Protein AF-A0AAP3EN45-F1 (afdb_monomer_lite)

Structure (mmCIF, N/CA/C/O backbone):
data_AF-A0AAP3EN45-F1
#
_entry.id   AF-A0AAP3EN45-F1
#
loop_
_atom_site.group_PDB
_atom_site.id
_atom_site.type_symbol
_atom_site.label_atom_id
_atom_site.label_alt_id
_atom_site.label_comp_id
_atom_site.label_asym_id
_atom_site.label_entity_id
_atom_site.label_seq_id
_atom_site.pdbx_PDB_ins_code
_atom_site.Cartn_x
_atom_site.Cartn_y
_atom_site.Cartn_z
_atom_site.occupancy
_atom_site.B_iso_or_equiv
_atom_site.auth_seq_id
_atom_site.auth_comp_id
_atom_site.auth_asym_id
_atom_site.auth_atom_id
_atom_site.pdbx_PDB_model_num
ATOM 1 N N . LEU A 1 1 ? -2.251 4.695 9.738 1.00 97.44 1 LEU A N 1
ATOM 2 C CA . LEU A 1 1 ? -1.149 3.812 9.308 1.00 97.44 1 LEU A CA 1
ATOM 3 C C . LEU A 1 1 ? -0.199 4.629 8.455 1.00 97.44 1 LEU A C 1
ATOM 5 O O . LEU A 1 1 ? -0.626 5.186 7.453 1.00 97.44 1 LEU A O 1
ATOM 9 N N . GLU A 1 2 ? 1.058 4.720 8.861 1.00 98.69 2 GLU A N 1
ATOM 10 C CA . GLU A 1 2 ? 2.132 5.274 8.037 1.00 98.69 2 GLU A CA 1
ATOM 11 C C . GLU A 1 2 ? 2.791 4.127 7.280 1.00 98.69 2 GLU A C 1
ATOM 13 O O . GLU A 1 2 ? 3.243 3.170 7.910 1.00 98.69 2 GLU A O 1
ATOM 18 N N . TRP A 1 3 ? 2.791 4.196 5.950 1.00 98.81 3 TRP A N 1
ATOM 19 C CA . TRP A 1 3 ? 3.275 3.125 5.084 1.00 98.81 3 TRP A CA 1
ATOM 20 C C . TRP A 1 3 ? 4.611 3.507 4.448 1.00 98.81 3 TRP A C 1
ATOM 22 O O . TRP A 1 3 ? 4.654 4.370 3.572 1.00 98.81 3 TRP A O 1
ATOM 32 N N . SER A 1 4 ? 5.688 2.861 4.891 1.00 98.81 4 SER A N 1
ATOM 33 C CA . SER A 1 4 ? 7.027 2.992 4.313 1.00 98.81 4 SER A CA 1
ATOM 34 C C . SER A 1 4 ? 7.409 1.776 3.472 1.00 98.81 4 SER A C 1
ATOM 36 O O . SER A 1 4 ? 6.910 0.663 3.685 1.00 98.81 4 SER A O 1
ATOM 38 N N . PHE A 1 5 ? 8.302 1.980 2.506 1.00 98.88 5 PHE A N 1
ATOM 39 C CA . PHE A 1 5 ? 8.760 0.930 1.598 1.00 98.88 5 PHE A CA 1
ATOM 40 C C . PHE A 1 5 ? 10.183 1.178 1.105 1.00 98.88 5 PHE A C 1
ATOM 42 O O . PHE A 1 5 ? 10.526 2.267 0.657 1.00 98.88 5 PHE A O 1
ATOM 49 N N . ASN A 1 6 ? 11.006 0.132 1.136 1.00 98.69 6 ASN A N 1
ATOM 50 C CA . ASN A 1 6 ? 12.338 0.128 0.559 1.00 98.69 6 ASN A CA 1
ATOM 51 C C . ASN A 1 6 ? 12.318 -0.639 -0.771 1.00 98.69 6 ASN A C 1
ATOM 53 O O . ASN A 1 6 ? 12.281 -1.870 -0.800 1.00 98.69 6 ASN A O 1
ATOM 57 N N . SER A 1 7 ? 12.400 0.096 -1.879 1.00 97.88 7 SER A N 1
ATOM 58 C CA . SER A 1 7 ? 12.370 -0.469 -3.233 1.00 97.88 7 SER A CA 1
ATOM 59 C C . SER A 1 7 ? 13.571 -1.353 -3.575 1.00 97.88 7 SER A C 1
ATOM 61 O O . SER A 1 7 ? 13.460 -2.208 -4.449 1.00 97.88 7 SER A O 1
ATOM 63 N N . SER A 1 8 ? 14.706 -1.193 -2.886 1.00 97.62 8 SER A N 1
ATOM 64 C CA . SER A 1 8 ? 15.891 -2.028 -3.122 1.00 97.62 8 SER A CA 1
ATOM 65 C C . SER A 1 8 ? 15.750 -3.432 -2.527 1.00 97.62 8 SER A C 1
ATOM 67 O O . SER A 1 8 ? 16.325 -4.384 -3.053 1.00 97.62 8 SER A O 1
ATOM 69 N N . THR A 1 9 ? 14.967 -3.577 -1.453 1.00 98.38 9 THR A N 1
ATOM 70 C CA . THR A 1 9 ? 14.765 -4.857 -0.759 1.00 98.38 9 THR A CA 1
ATOM 71 C C . THR A 1 9 ? 13.380 -5.457 -0.976 1.00 98.38 9 THR A C 1
ATOM 73 O O . THR A 1 9 ? 13.182 -6.625 -0.661 1.00 98.38 9 THR A O 1
ATOM 76 N N . GLY A 1 10 ? 12.415 -4.681 -1.479 1.00 98.56 10 GLY A N 1
ATOM 77 C CA . GLY A 1 10 ? 11.016 -5.100 -1.575 1.00 98.56 10 GLY A CA 1
ATOM 78 C C . GLY A 1 10 ? 10.313 -5.190 -0.216 1.00 98.56 10 GLY A C 1
ATOM 79 O O . GLY A 1 10 ? 9.194 -5.690 -0.144 1.00 98.56 10 GLY A O 1
ATOM 80 N N . ALA A 1 11 ? 10.933 -4.721 0.870 1.00 98.75 11 ALA A N 1
ATOM 81 C CA . ALA A 1 11 ? 10.347 -4.750 2.207 1.00 98.75 11 ALA A CA 1
ATOM 82 C C . ALA A 1 11 ? 9.698 -3.407 2.553 1.00 98.75 11 ALA A C 1
ATOM 84 O O . ALA A 1 11 ? 10.252 -2.340 2.288 1.00 98.75 11 ALA A O 1
ATOM 85 N N . GLY A 1 12 ? 8.539 -3.457 3.198 1.00 98.75 12 GLY A N 1
ATOM 86 C CA . GLY A 1 12 ? 7.847 -2.291 3.726 1.00 98.75 12 GLY A CA 1
ATOM 87 C C . GLY A 1 12 ? 7.203 -2.569 5.074 1.00 98.75 12 GLY A C 1
ATOM 88 O O . GLY A 1 12 ? 7.173 -3.700 5.564 1.00 98.75 12 GLY A O 1
ATOM 89 N N . ALA A 1 13 ? 6.664 -1.517 5.671 1.00 98.81 13 ALA A N 1
ATOM 90 C CA . ALA A 1 13 ? 5.964 -1.597 6.939 1.00 98.81 13 ALA A CA 1
ATOM 91 C C . ALA A 1 13 ? 4.782 -0.632 6.958 1.00 98.81 13 ALA A C 1
ATOM 93 O O . ALA A 1 13 ? 4.859 0.464 6.403 1.00 98.81 13 ALA A O 1
ATOM 94 N N . LEU A 1 14 ? 3.703 -1.034 7.626 1.00 98.75 14 LEU A N 1
ATOM 95 C CA . LEU A 1 14 ? 2.616 -0.141 8.002 1.00 98.75 14 LEU A CA 1
ATOM 96 C C . LEU A 1 14 ? 2.586 -0.005 9.518 1.00 98.75 14 LEU A C 1
ATOM 98 O O . LEU A 1 14 ? 2.341 -0.983 10.222 1.00 98.75 14 LEU A O 1
ATOM 102 N N . THR A 1 15 ? 2.797 1.208 10.017 1.00 98.50 15 THR A N 1
ATOM 103 C CA . THR A 1 15 ? 2.905 1.473 11.457 1.00 98.50 15 THR A CA 1
ATOM 104 C C . THR A 1 15 ? 1.760 2.361 11.939 1.00 98.50 15 THR A C 1
ATOM 106 O O . THR A 1 15 ? 1.409 3.357 11.303 1.00 98.50 15 THR A O 1
ATOM 109 N N . GLN A 1 16 ? 1.151 2.019 13.073 1.00 96.06 16 GLN A N 1
ATOM 110 C CA . GLN A 1 16 ? 0.165 2.847 13.772 1.00 96.06 16 GLN A CA 1
ATOM 111 C C . GLN A 1 16 ? 0.451 2.816 15.275 1.00 96.06 16 GLN A C 1
ATOM 113 O O . GLN A 1 16 ? 0.301 1.781 15.926 1.00 96.06 16 GLN A O 1
ATOM 118 N N . GLY A 1 17 ? 0.858 3.959 15.832 1.00 95.50 17 GLY A N 1
ATOM 119 C CA . GLY A 1 17 ? 1.313 4.024 17.220 1.00 95.50 17 GLY A CA 1
ATOM 120 C C . GLY A 1 17 ? 2.507 3.092 17.432 1.00 95.50 17 GLY A C 1
ATOM 121 O O . GLY A 1 17 ? 3.545 3.268 16.804 1.00 95.50 17 GLY A O 1
ATOM 122 N N . THR A 1 18 ? 2.341 2.088 18.290 1.00 96.69 18 THR A N 1
ATOM 123 C CA . THR A 1 18 ? 3.369 1.082 18.611 1.00 96.69 18 THR A CA 1
ATOM 124 C C . THR A 1 18 ? 3.251 -0.209 17.799 1.00 96.69 18 THR A C 1
ATOM 126 O O . THR A 1 18 ? 4.113 -1.076 17.914 1.00 96.69 18 THR A O 1
ATOM 129 N N . THR A 1 19 ? 2.189 -0.370 17.004 1.00 98.00 19 THR A N 1
ATOM 130 C CA . THR A 1 19 ? 1.950 -1.593 16.227 1.00 98.00 19 THR A CA 1
ATOM 131 C C . THR A 1 19 ? 2.480 -1.435 14.810 1.00 98.00 19 THR A C 1
ATOM 133 O O . THR A 1 19 ? 2.192 -0.433 14.151 1.00 98.00 19 THR A O 1
ATOM 136 N N . THR A 1 20 ? 3.200 -2.449 14.331 1.00 98.50 20 THR A N 1
ATOM 137 C CA . THR A 1 20 ? 3.788 -2.487 12.989 1.00 98.50 20 THR A CA 1
ATOM 138 C C . THR A 1 20 ? 3.393 -3.774 12.276 1.00 98.50 20 THR A C 1
ATOM 140 O O . THR A 1 20 ? 3.540 -4.863 12.827 1.00 98.50 20 THR A O 1
ATOM 143 N N . TYR A 1 21 ? 2.938 -3.644 11.033 1.00 98.75 21 TYR A N 1
ATOM 144 C CA . TYR A 1 21 ? 2.600 -4.748 10.142 1.00 98.75 21 TYR A CA 1
ATOM 145 C C . TYR A 1 21 ? 3.617 -4.819 9.007 1.00 98.75 21 TYR A C 1
ATOM 147 O O . TYR A 1 21 ? 3.935 -3.800 8.393 1.00 98.75 21 TYR A O 1
ATOM 155 N N . ALA A 1 22 ? 4.121 -6.016 8.714 1.00 98.62 22 ALA A N 1
ATOM 156 C CA . ALA A 1 22 ? 5.029 -6.219 7.593 1.00 98.62 22 ALA A CA 1
ATOM 157 C C . ALA A 1 22 ? 4.289 -6.107 6.251 1.00 98.62 22 ALA A C 1
ATOM 159 O O . ALA A 1 22 ? 3.163 -6.584 6.105 1.00 98.62 22 ALA A O 1
ATOM 160 N N . MET A 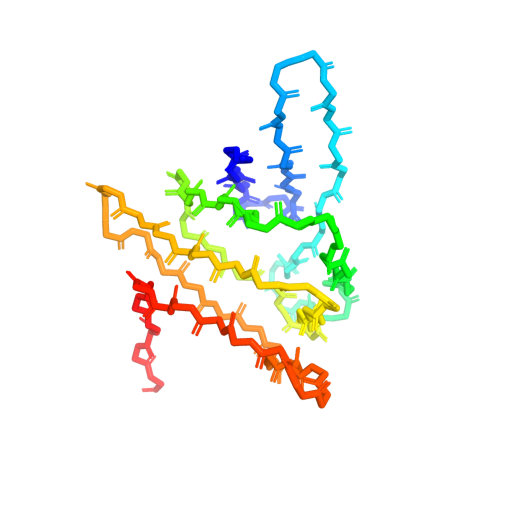1 23 ? 4.957 -5.528 5.258 1.00 98.75 23 MET A N 1
ATOM 161 C CA . MET A 1 23 ? 4.527 -5.488 3.863 1.00 98.75 23 MET A CA 1
ATOM 162 C C . MET A 1 23 ? 5.667 -5.996 2.981 1.00 98.75 23 MET A C 1
ATOM 164 O O . MET A 1 23 ? 6.832 -5.710 3.246 1.00 98.75 23 MET A O 1
ATOM 168 N N . HIS A 1 24 ? 5.329 -6.743 1.932 1.0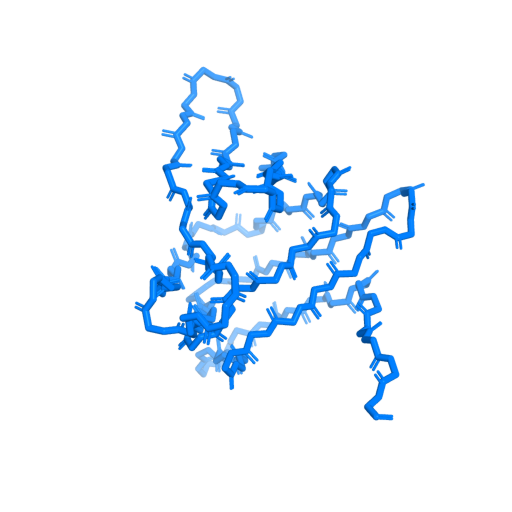0 98.88 24 HIS A N 1
ATOM 169 C CA . HIS A 1 24 ? 6.294 -7.207 0.938 1.00 98.88 24 HIS A CA 1
ATOM 170 C C . HIS A 1 24 ? 5.802 -6.822 -0.456 1.00 98.88 24 HIS A C 1
ATOM 172 O O . HIS A 1 24 ? 4.652 -7.098 -0.810 1.00 98.88 24 HIS A O 1
ATOM 178 N N . GLY A 1 25 ? 6.672 -6.174 -1.222 1.00 98.81 25 GLY A N 1
ATOM 179 C CA . GLY A 1 25 ? 6.456 -5.765 -2.601 1.00 98.81 25 GLY A CA 1
ATOM 180 C C . GLY A 1 25 ? 7.373 -6.506 -3.571 1.00 98.81 25 GLY A C 1
ATOM 181 O O . GLY A 1 25 ? 7.955 -7.538 -3.246 1.00 98.81 25 GLY A O 1
ATOM 182 N N . GLN A 1 26 ? 7.483 -5.973 -4.781 1.00 98.62 26 GLN A N 1
ATOM 183 C CA . GLN A 1 26 ? 8.357 -6.499 -5.825 1.00 98.62 26 GLN A CA 1
ATOM 184 C C . GLN A 1 26 ? 9.832 -6.398 -5.418 1.00 98.62 26 GLN A C 1
ATOM 186 O O . GLN A 1 26 ? 10.258 -5.385 -4.860 1.00 98.62 26 GLN A O 1
ATOM 191 N N . GLN A 1 27 ? 10.619 -7.419 -5.765 1.00 98.38 27 GLN A N 1
ATOM 192 C CA . GLN A 1 27 ? 12.071 -7.420 -5.586 1.00 98.38 27 GLN A CA 1
ATOM 193 C C . GLN A 1 27 ? 12.764 -7.590 -6.943 1.00 98.38 27 GLN A C 1
ATOM 195 O O . GLN A 1 27 ? 12.714 -8.653 -7.562 1.00 98.38 27 GLN A O 1
ATOM 200 N N . GLY A 1 28 ? 13.405 -6.529 -7.441 1.00 97.00 28 GLY A N 1
ATOM 201 C CA . GLY A 1 28 ? 13.953 -6.524 -8.801 1.00 97.00 28 GLY A CA 1
ATOM 202 C C . GLY A 1 28 ? 12.847 -6.764 -9.831 1.00 97.00 28 GLY A C 1
ATOM 203 O O . GLY A 1 28 ? 11.906 -5.984 -9.898 1.00 97.00 28 GLY A O 1
ATOM 204 N N . ASN A 1 29 ? 12.932 -7.854 -10.598 1.00 98.00 29 ASN A N 1
ATOM 205 C CA . ASN A 1 29 ? 11.902 -8.251 -11.571 1.00 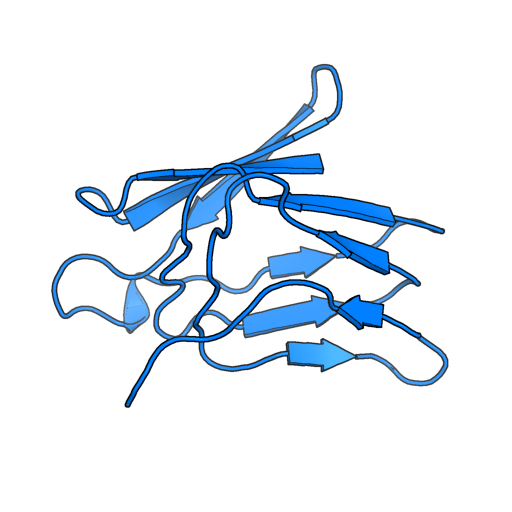98.00 29 ASN A CA 1
ATOM 206 C C . ASN A 1 29 ? 10.930 -9.318 -11.031 1.00 98.00 29 ASN A C 1
ATOM 208 O O . ASN A 1 29 ? 10.031 -9.744 -11.755 1.00 98.00 29 ASN A O 1
ATOM 212 N N . ASP A 1 30 ? 11.104 -9.775 -9.787 1.00 98.69 30 ASP A N 1
ATOM 213 C CA . ASP A 1 30 ? 10.219 -10.765 -9.180 1.00 98.69 30 ASP A CA 1
ATOM 214 C C . ASP A 1 30 ? 8.943 -10.098 -8.652 1.00 98.69 30 ASP A C 1
ATOM 216 O O . ASP A 1 30 ? 8.908 -9.531 -7.555 1.00 98.69 30 ASP A O 1
ATOM 220 N N . LEU A 1 31 ? 7.874 -10.177 -9.446 1.00 98.62 31 LEU A N 1
ATOM 221 C CA . LEU A 1 31 ? 6.547 -9.714 -9.046 1.00 98.62 31 LEU A CA 1
ATOM 222 C C . LEU A 1 31 ? 5.940 -10.586 -7.935 1.00 98.62 31 LEU A C 1
ATOM 224 O O . LEU A 1 31 ? 5.164 -10.079 -7.128 1.00 98.62 31 LEU A O 1
ATOM 228 N N . ASN A 1 32 ? 6.282 -11.876 -7.869 1.00 98.75 32 ASN A N 1
ATOM 229 C CA . ASN A 1 32 ? 5.714 -12.834 -6.918 1.00 98.75 32 ASN A CA 1
ATOM 230 C C . ASN A 1 32 ? 6.266 -12.660 -5.490 1.00 98.75 32 ASN A C 1
ATOM 232 O O . ASN A 1 32 ? 5.654 -13.134 -4.527 1.00 98.75 32 ASN A O 1
ATOM 236 N N . ALA A 1 33 ? 7.381 -11.943 -5.327 1.00 98.62 33 ALA A N 1
ATOM 237 C CA . ALA A 1 33 ? 7.857 -11.487 -4.020 1.00 98.62 33 ALA A CA 1
ATOM 238 C C . ALA A 1 33 ? 6.782 -10.668 -3.276 1.00 98.62 33 ALA A C 1
ATOM 240 O O . ALA A 1 33 ? 6.625 -10.808 -2.060 1.00 98.62 33 ALA A O 1
ATOM 241 N N . GLY A 1 34 ? 5.972 -9.914 -4.029 1.00 98.81 34 GLY A N 1
ATOM 242 C CA . GLY A 1 34 ? 4.835 -9.159 -3.522 1.00 98.81 34 GLY A CA 1
ATOM 243 C C . GLY A 1 34 ? 3.814 -10.025 -2.784 1.00 98.81 34 GLY A C 1
ATOM 244 O O . GLY A 1 34 ? 3.535 -11.163 -3.173 1.00 98.81 34 GLY A O 1
ATOM 245 N N . LYS A 1 35 ? 3.241 -9.489 -1.702 1.00 98.88 35 LYS A N 1
ATOM 246 C CA . LYS A 1 35 ? 2.191 -10.153 -0.916 1.00 98.88 35 LYS A CA 1
ATOM 247 C C . LYS A 1 35 ? 0.943 -9.291 -0.812 1.00 98.88 35 LYS A C 1
ATOM 249 O O . LYS A 1 35 ? 0.984 -8.064 -0.920 1.00 98.88 35 LYS A O 1
ATOM 254 N N . ASN A 1 36 ? -0.182 -9.967 -0.616 1.00 98.88 36 ASN A N 1
ATOM 255 C CA . ASN A 1 36 ? -1.473 -9.315 -0.461 1.00 98.88 36 ASN A CA 1
ATOM 256 C C . ASN A 1 36 ? -1.565 -8.650 0.912 1.00 98.88 36 ASN A C 1
ATOM 258 O O . ASN A 1 36 ? -1.047 -9.177 1.898 1.00 98.88 36 ASN A O 1
ATOM 262 N N . LEU A 1 37 ? -2.284 -7.535 0.976 1.00 98.88 37 LEU A N 1
ATOM 263 C CA . LEU A 1 37 ? -2.698 -6.914 2.227 1.00 98.88 37 LEU A CA 1
ATOM 264 C C . LEU A 1 37 ? -4.220 -6.889 2.308 1.00 98.88 37 LEU A C 1
ATOM 266 O O . LEU A 1 37 ? -4.906 -6.642 1.316 1.00 98.88 37 LEU A O 1
ATOM 270 N N . ILE A 1 38 ? -4.733 -7.119 3.512 1.00 98.88 38 ILE A N 1
ATOM 271 C CA . ILE A 1 38 ? -6.152 -6.992 3.831 1.00 98.88 38 ILE A CA 1
ATOM 272 C C . ILE A 1 38 ? -6.278 -5.922 4.912 1.00 98.88 38 ILE A C 1
ATOM 274 O O . ILE A 1 38 ? -5.692 -6.049 5.987 1.00 98.88 38 ILE A O 1
ATOM 278 N N . PHE A 1 39 ? -7.036 -4.872 4.617 1.00 98.75 39 PHE A N 1
ATOM 279 C CA . PHE A 1 39 ? -7.322 -3.768 5.521 1.00 98.75 39 PHE A CA 1
ATOM 280 C C . PHE A 1 39 ? -8.718 -3.920 6.118 1.00 98.75 39 PHE A C 1
ATOM 282 O O . PHE A 1 39 ? -9.695 -4.127 5.398 1.00 98.75 39 PHE A O 1
ATOM 289 N N . GLN A 1 40 ? -8.792 -3.807 7.440 1.00 97.75 40 GLN A N 1
ATOM 290 C CA . GLN A 1 40 ? -10.009 -3.901 8.243 1.00 97.75 40 GLN A CA 1
ATOM 291 C C . GLN A 1 40 ? -9.874 -2.985 9.465 1.00 97.75 40 GLN A C 1
ATOM 293 O O . GLN A 1 40 ? -8.759 -2.710 9.915 1.00 97.75 40 GLN A O 1
ATOM 298 N N . GLY A 1 41 ? -11.001 -2.543 10.012 1.00 96.81 41 GLY A N 1
ATOM 299 C CA . GLY A 1 41 ? -11.079 -1.493 11.023 1.00 96.81 41 GLY A CA 1
ATOM 300 C C . GLY A 1 41 ? -11.763 -0.247 10.464 1.00 96.81 41 GLY A C 1
ATOM 301 O O . GLY A 1 41 ? -11.385 0.278 9.417 1.00 96.81 41 GLY A O 1
ATOM 302 N N . GLN A 1 42 ? -12.787 0.226 11.173 1.00 95.69 42 GLN A N 1
ATOM 303 C CA . GLN A 1 42 ? -13.642 1.316 10.711 1.00 95.69 42 GLN A CA 1
ATOM 304 C C . GLN A 1 42 ? -12.871 2.633 10.548 1.00 95.69 42 GLN A C 1
ATOM 306 O O . GLN A 1 42 ? -12.047 2.997 11.388 1.00 95.69 42 GLN A O 1
ATOM 311 N N . ASN A 1 43 ? -13.190 3.364 9.473 1.00 96.00 43 ASN A N 1
ATOM 312 C CA . ASN A 1 43 ? -12.663 4.700 9.171 1.00 96.00 43 ASN A CA 1
ATOM 313 C C . ASN A 1 43 ? -11.128 4.759 9.102 1.00 96.00 43 ASN A C 1
ATOM 315 O O . ASN A 1 43 ? -10.507 5.737 9.532 1.00 96.00 43 ASN A O 1
ATOM 319 N N . GLY A 1 44 ? -10.513 3.715 8.550 1.00 98.44 44 GLY A N 1
ATOM 320 C CA . GLY A 1 44 ? -9.070 3.588 8.468 1.00 98.44 44 GLY A CA 1
ATOM 321 C C . GLY A 1 44 ? -8.402 4.712 7.671 1.00 98.44 44 GLY A C 1
ATOM 322 O O . GLY A 1 44 ? -8.943 5.244 6.702 1.00 98.44 44 GLY A O 1
ATOM 323 N N . GLN A 1 45 ? -7.193 5.079 8.089 1.00 98.75 45 GLN A N 1
ATOM 324 C CA . GLN A 1 45 ? -6.371 6.100 7.437 1.00 98.75 45 GLN A CA 1
ATOM 325 C C . GLN A 1 45 ? -5.005 5.508 7.117 1.00 98.75 45 GLN A C 1
ATOM 327 O O . GLN A 1 45 ? -4.329 4.983 8.011 1.00 98.75 45 GLN A O 1
ATOM 332 N N . ILE A 1 46 ? -4.589 5.604 5.860 1.00 98.88 46 ILE A N 1
ATOM 333 C CA . ILE A 1 46 ? -3.264 5.193 5.400 1.00 98.88 46 ILE A CA 1
ATOM 334 C C . ILE A 1 46 ? -2.602 6.393 4.729 1.00 98.88 46 ILE A C 1
ATOM 336 O O . ILE A 1 46 ? -3.201 7.008 3.854 1.00 98.88 46 ILE A O 1
ATOM 340 N N . ASN A 1 47 ? -1.362 6.692 5.105 1.00 98.81 47 ASN A N 1
ATOM 341 C CA . ASN A 1 47 ? -0.539 7.680 4.424 1.00 98.81 47 ASN A CA 1
ATOM 342 C C . ASN A 1 47 ? 0.754 7.022 3.916 1.00 98.81 47 ASN A C 1
ATOM 344 O O . ASN A 1 47 ? 1.536 6.487 4.706 1.00 98.81 47 ASN A O 1
ATOM 348 N N . LEU A 1 48 ? 0.984 7.074 2.602 1.00 98.88 48 LEU A N 1
ATOM 349 C CA . LEU A 1 48 ? 2.206 6.571 1.976 1.00 98.88 48 LEU A CA 1
ATOM 350 C C . LEU A 1 48 ? 3.343 7.568 2.195 1.00 98.88 48 LEU A C 1
ATOM 352 O O . LEU A 1 48 ? 3.245 8.741 1.813 1.00 98.88 48 LEU A O 1
ATOM 356 N N . LYS A 1 49 ? 4.417 7.082 2.819 1.00 98.81 49 LYS A N 1
ATOM 357 C CA . LYS A 1 49 ? 5.679 7.802 3.013 1.00 98.81 49 LYS A CA 1
ATOM 358 C C . LYS A 1 49 ? 6.670 7.546 1.881 1.00 98.81 49 LYS A C 1
ATOM 360 O O . LYS A 1 49 ? 7.487 8.421 1.622 1.00 98.81 49 LYS A O 1
ATOM 365 N N . ASP A 1 50 ? 6.546 6.419 1.186 1.00 98.88 50 ASP A N 1
ATOM 366 C CA . ASP A 1 50 ? 7.376 6.054 0.039 1.00 98.88 50 ASP A CA 1
ATOM 367 C C . ASP A 1 50 ? 6.504 5.542 -1.113 1.00 98.88 50 ASP A C 1
ATOM 369 O O . ASP A 1 50 ? 5.399 5.035 -0.895 1.00 98.88 50 ASP A O 1
ATOM 373 N N . SER A 1 51 ? 7.012 5.634 -2.346 1.00 98.88 51 SE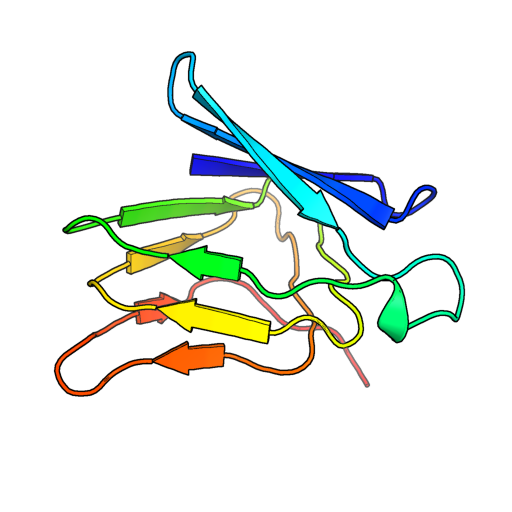R A N 1
ATOM 374 C CA . SER A 1 51 ? 6.352 4.997 -3.490 1.00 98.88 51 SER A CA 1
ATOM 375 C C . SER A 1 51 ? 6.442 3.478 -3.374 1.00 98.88 51 SER A C 1
ATOM 377 O O . SER A 1 51 ? 7.524 2.929 -3.183 1.00 98.88 51 SER A O 1
ATOM 379 N N . VAL A 1 52 ? 5.310 2.797 -3.526 1.00 98.94 52 VAL A N 1
ATOM 380 C CA . VAL A 1 52 ? 5.174 1.354 -3.321 1.00 98.94 52 VAL A CA 1
ATOM 381 C C . VAL A 1 52 ? 5.033 0.639 -4.660 1.00 98.94 52 VAL A C 1
ATOM 383 O O . VAL A 1 52 ? 4.102 0.889 -5.425 1.00 98.94 52 VAL A O 1
ATOM 386 N N . SER A 1 53 ? 5.937 -0.303 -4.919 1.00 98.81 53 SER A N 1
ATOM 387 C CA . SER A 1 53 ? 5.809 -1.281 -6.005 1.00 98.81 53 SER A CA 1
ATOM 388 C C . SER A 1 53 ? 5.485 -2.639 -5.397 1.00 98.81 53 SER A C 1
ATOM 390 O O . SER A 1 53 ? 6.376 -3.352 -4.942 1.00 98.81 53 SER A O 1
ATOM 392 N N . GLN A 1 54 ? 4.202 -2.988 -5.332 1.00 98.88 54 GLN A N 1
ATOM 393 C CA . GLN A 1 54 ? 3.737 -4.182 -4.625 1.00 98.88 54 GLN A CA 1
ATOM 394 C C . GLN A 1 54 ? 3.828 -5.467 -5.466 1.00 98.88 54 GLN A C 1
ATOM 396 O O . GLN A 1 54 ? 3.511 -6.551 -4.979 1.00 98.88 54 GLN A O 1
ATOM 401 N N . GLY A 1 55 ? 4.275 -5.371 -6.720 1.00 98.75 55 GLY A N 1
ATOM 402 C CA . GLY A 1 55 ? 4.365 -6.513 -7.627 1.00 98.75 55 GLY A CA 1
ATOM 403 C C . GLY A 1 55 ? 2.997 -7.155 -7.859 1.00 98.75 55 GLY A C 1
ATOM 404 O O . GLY A 1 55 ? 2.017 -6.468 -8.131 1.00 98.75 55 GLY A O 1
ATOM 405 N N . ALA A 1 56 ? 2.920 -8.476 -7.713 1.00 98.75 56 ALA A N 1
ATOM 406 C CA . ALA A 1 56 ? 1.681 -9.241 -7.835 1.00 98.75 56 ALA A CA 1
ATOM 407 C C . ALA A 1 56 ? 0.804 -9.208 -6.564 1.00 98.75 56 ALA A C 1
ATOM 409 O O . ALA A 1 56 ? -0.250 -9.841 -6.534 1.00 98.75 56 ALA A O 1
ATOM 410 N N . GLY A 1 57 ? 1.214 -8.487 -5.513 1.00 98.81 57 GLY A N 1
ATOM 411 C CA . GLY A 1 57 ? 0.399 -8.303 -4.316 1.00 98.81 57 GLY A CA 1
ATOM 412 C C . GLY A 1 57 ? -0.804 -7.390 -4.573 1.00 98.81 57 GLY A C 1
ATOM 413 O O . GLY A 1 57 ? -0.671 -6.335 -5.199 1.00 98.81 57 GLY A O 1
ATOM 414 N N . SER A 1 58 ? -1.976 -7.784 -4.073 1.00 98.88 58 SER A N 1
ATOM 415 C CA . SER A 1 58 ? -3.213 -6.995 -4.123 1.00 98.88 58 SER A CA 1
ATOM 416 C C . SER A 1 58 ? -3.542 -6.326 -2.785 1.00 98.88 58 SER A C 1
ATOM 418 O O . SER A 1 58 ? -3.031 -6.708 -1.727 1.00 98.88 58 SER A O 1
ATOM 420 N N . LEU A 1 59 ? -4.425 -5.327 -2.830 1.00 98.94 59 LEU A N 1
ATOM 421 C CA . LEU A 1 59 ? -5.037 -4.724 -1.646 1.00 98.94 59 LEU A CA 1
ATOM 422 C C . LEU A 1 59 ? -6.502 -5.128 -1.564 1.00 98.94 59 LEU A C 1
ATOM 424 O O . LEU A 1 59 ? -7.224 -4.989 -2.544 1.00 98.94 59 LEU A O 1
ATOM 428 N N . THR A 1 60 ? -6.949 -5.596 -0.403 1.00 98.94 60 THR A N 1
ATOM 429 C CA . THR A 1 60 ? -8.369 -5.843 -0.118 1.00 98.94 60 THR A CA 1
ATOM 430 C C . THR A 1 60 ? -8.824 -4.942 1.020 1.00 98.94 60 THR A C 1
ATOM 432 O O . THR A 1 60 ? -8.221 -4.965 2.090 1.00 98.94 60 THR A O 1
ATOM 435 N N . PHE A 1 61 ? -9.887 -4.172 0.813 1.00 98.88 61 PHE A N 1
ATOM 436 C CA . PHE A 1 61 ? -10.486 -3.309 1.830 1.00 98.88 61 PHE A CA 1
ATOM 437 C C . PHE A 1 61 ? -11.827 -3.886 2.285 1.00 98.88 61 PHE A C 1
ATOM 439 O O . PHE A 1 61 ? -12.761 -3.981 1.489 1.00 98.88 61 PHE A O 1
ATOM 446 N N . ARG A 1 62 ? -11.905 -4.252 3.571 1.00 98.81 62 ARG A N 1
ATOM 447 C CA . ARG A 1 62 ? -13.108 -4.792 4.229 1.00 98.81 62 ARG A CA 1
ATOM 448 C C . ARG A 1 62 ? -13.910 -3.752 5.012 1.00 98.81 62 ARG A C 1
ATOM 450 O O . ARG A 1 62 ? -15.037 -4.021 5.402 1.00 98.81 62 ARG A O 1
ATOM 457 N N . ASP A 1 63 ? -13.330 -2.577 5.229 1.00 98.88 63 ASP A N 1
ATOM 458 C CA . ASP A 1 63 ? -13.940 -1.430 5.901 1.00 98.88 63 ASP A CA 1
ATOM 459 C C . ASP A 1 63 ? -13.586 -0.140 5.155 1.00 98.88 63 ASP A C 1
ATOM 461 O O . ASP A 1 63 ? -12.696 -0.123 4.301 1.00 98.88 63 ASP A O 1
ATOM 465 N N . ASN A 1 64 ? -14.279 0.954 5.479 1.00 98.81 64 ASN A N 1
ATOM 466 C CA . ASN A 1 64 ? -14.048 2.249 4.841 1.00 98.81 64 ASN A CA 1
ATOM 467 C C . ASN A 1 64 ? -12.660 2.802 5.170 1.00 98.81 64 ASN A C 1
ATOM 469 O O 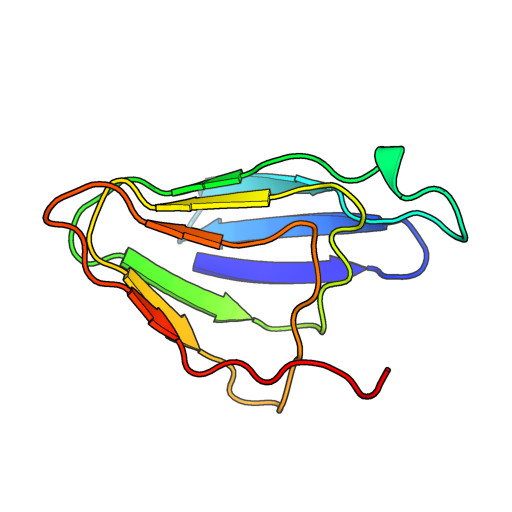. ASN A 1 64 ? -12.297 2.902 6.345 1.00 98.81 64 ASN A O 1
ATOM 473 N N . TYR A 1 65 ? -11.928 3.227 4.139 1.00 98.88 65 TYR A N 1
ATOM 474 C CA . TYR A 1 65 ? -10.574 3.768 4.267 1.00 98.88 65 TYR A CA 1
ATOM 475 C C . TYR A 1 65 ? -10.374 5.039 3.441 1.00 98.88 65 TYR A C 1
ATOM 477 O O . TYR A 1 65 ? -10.945 5.204 2.365 1.00 98.88 65 TYR A O 1
ATOM 485 N N . THR A 1 66 ? -9.476 5.899 3.911 1.00 98.94 66 THR A N 1
ATOM 486 C CA . THR A 1 66 ? -8.871 6.961 3.104 1.00 98.94 66 THR A CA 1
ATOM 487 C C . THR A 1 66 ? -7.377 6.682 2.969 1.00 98.94 66 THR A C 1
ATOM 489 O O . THR A 1 66 ? -6.690 6.435 3.965 1.00 98.94 66 THR A O 1
ATOM 492 N N . VAL A 1 67 ? -6.879 6.702 1.732 1.00 98.94 67 VAL A N 1
ATOM 493 C CA . VAL A 1 67 ? -5.474 6.441 1.401 1.00 98.94 67 VAL A CA 1
ATOM 494 C C . VAL A 1 67 ? -4.882 7.683 0.749 1.00 98.94 67 VAL A C 1
ATOM 496 O O . VAL A 1 67 ? -5.361 8.117 -0.299 1.00 98.94 67 VAL A O 1
ATOM 499 N N . THR A 1 68 ? -3.857 8.259 1.370 1.00 98.88 68 THR A N 1
ATOM 500 C CA . THR A 1 68 ? -3.258 9.540 0.975 1.00 98.88 68 THR A CA 1
ATOM 501 C C . THR A 1 68 ? -1.745 9.458 0.841 1.00 98.88 68 THR A C 1
ATOM 503 O O . THR A 1 68 ? -1.095 8.473 1.199 1.00 98.88 68 THR A O 1
ATOM 506 N N . THR A 1 69 ? -1.173 10.537 0.324 1.00 98.75 69 THR A N 1
ATOM 507 C CA . THR A 1 69 ? 0.250 10.837 0.412 1.00 98.75 69 THR A CA 1
ATOM 508 C C . THR A 1 69 ? 0.430 12.351 0.477 1.00 98.75 69 THR A C 1
ATOM 510 O O . THR A 1 69 ? -0.325 13.095 -0.147 1.00 98.75 69 THR A O 1
ATOM 513 N N . SER A 1 70 ? 1.435 12.822 1.214 1.00 97.31 70 SER A N 1
ATOM 514 C CA . SER A 1 70 ? 1.814 14.241 1.247 1.00 97.31 70 SER A CA 1
ATOM 515 C C . SER A 1 70 ? 3.058 14.560 0.413 1.00 97.31 70 SER A C 1
ATOM 517 O O . SER A 1 70 ? 3.448 15.720 0.330 1.00 97.31 70 SER A O 1
ATOM 519 N N . ASN A 1 71 ? 3.716 13.551 -0.165 1.00 98.25 71 ASN A N 1
ATOM 520 C CA . ASN A 1 71 ? 4.987 13.702 -0.883 1.00 98.25 71 ASN A CA 1
ATOM 521 C C . ASN A 1 71 ? 4.931 13.182 -2.326 1.00 98.25 71 ASN A C 1
ATOM 523 O O . ASN A 1 71 ? 5.970 12.948 -2.936 1.00 98.25 71 ASN A O 1
ATOM 527 N N . GLY A 1 72 ? 3.725 12.995 -2.867 1.00 98.38 72 GLY A N 1
ATOM 528 C CA . GLY A 1 72 ? 3.541 12.499 -4.229 1.00 98.38 72 GLY A CA 1
ATOM 529 C C . GLY A 1 72 ? 3.950 11.038 -4.407 1.00 98.38 72 GLY A C 1
ATOM 530 O O . GLY A 1 72 ? 4.212 10.629 -5.537 1.00 98.38 72 GLY A O 1
ATOM 531 N N . SER A 1 73 ? 4.008 10.257 -3.320 1.00 98.81 73 SER A N 1
ATOM 532 C CA . SER A 1 73 ? 4.233 8.815 -3.419 1.00 98.81 73 SER A CA 1
ATOM 533 C C . SER A 1 73 ? 3.191 8.168 -4.326 1.00 98.81 73 SER A C 1
ATOM 535 O O . SER A 1 73 ? 2.025 8.561 -4.359 1.00 98.81 73 SER A O 1
ATOM 537 N N . THR A 1 74 ? 3.626 7.158 -5.064 1.00 98.88 74 THR A N 1
ATOM 538 C CA . THR A 1 74 ? 2.779 6.395 -5.981 1.00 98.88 74 THR A CA 1
ATOM 539 C C . THR A 1 74 ? 2.552 4.988 -5.453 1.00 98.88 74 THR A C 1
ATOM 541 O O . THR A 1 74 ? 3.297 4.504 -4.598 1.00 98.88 74 THR A O 1
ATOM 544 N N . TRP A 1 75 ? 1.525 4.314 -5.960 1.00 98.88 75 TRP A N 1
ATOM 545 C CA . TRP A 1 75 ? 1.318 2.894 -5.696 1.00 98.88 75 TRP A CA 1
ATOM 546 C C . TRP A 1 75 ? 1.041 2.142 -6.993 1.00 98.88 75 TRP A C 1
ATOM 548 O O . TRP A 1 75 ? 0.297 2.605 -7.858 1.00 98.88 75 TRP A O 1
ATOM 558 N N . THR A 1 76 ? 1.633 0.956 -7.098 1.00 98.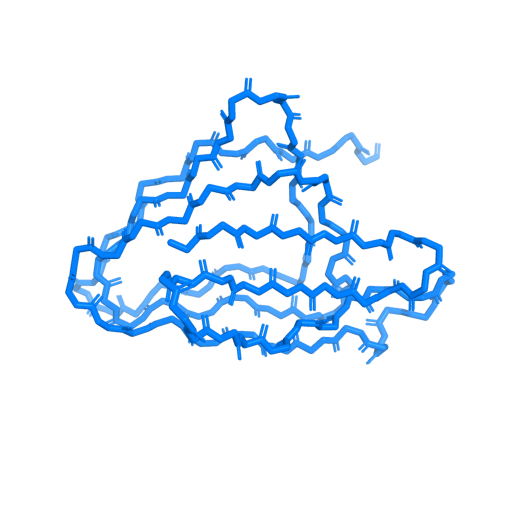88 76 THR A N 1
ATOM 559 C CA . THR A 1 76 ? 1.325 -0.045 -8.120 1.00 98.88 76 THR A CA 1
ATOM 560 C C . THR A 1 76 ? 1.275 -1.429 -7.492 1.00 98.88 76 THR A C 1
ATOM 562 O O . THR A 1 76 ? 1.998 -1.719 -6.538 1.00 98.88 76 THR A O 1
ATOM 565 N N . GLY A 1 77 ? 0.440 -2.297 -8.048 1.00 98.75 77 GLY A N 1
ATOM 566 C CA . GLY A 1 77 ? 0.290 -3.679 -7.618 1.00 98.75 77 GLY A CA 1
ATOM 567 C C . GLY A 1 77 ? -0.700 -4.412 -8.513 1.00 98.75 77 GLY A C 1
ATOM 568 O O . GLY A 1 77 ? -1.141 -3.871 -9.528 1.00 98.75 77 GLY A O 1
ATOM 569 N N . ALA A 1 78 ? -1.096 -5.621 -8.116 1.00 98.75 78 ALA A N 1
ATOM 570 C CA . ALA A 1 78 ? -2.033 -6.431 -8.898 1.00 98.75 78 ALA A CA 1
ATOM 571 C C . ALA A 1 78 ? -3.427 -5.798 -9.022 1.00 98.75 78 ALA A C 1
ATOM 573 O O . ALA A 1 78 ? -4.145 -6.052 -9.986 1.00 98.75 78 ALA A O 1
ATOM 574 N N . GLY A 1 79 ? -3.818 -4.983 -8.043 1.00 98.75 79 GLY A N 1
ATOM 575 C CA . GLY A 1 79 ? -5.085 -4.268 -8.051 1.00 98.75 79 GLY A CA 1
ATOM 576 C C . GLY A 1 79 ? -5.637 -4.032 -6.653 1.00 98.75 79 GLY A C 1
ATOM 577 O O . GLY A 1 79 ? -5.042 -4.425 -5.644 1.00 98.75 79 GLY A O 1
ATOM 578 N N . ILE A 1 80 ? -6.793 -3.379 -6.623 1.00 98.88 80 ILE A N 1
ATOM 579 C CA . ILE A 1 80 ? -7.526 -3.031 -5.410 1.00 98.88 80 ILE A CA 1
ATOM 580 C C . ILE A 1 80 ? -8.887 -3.723 -5.459 1.00 98.88 80 ILE A C 1
ATOM 582 O O . ILE A 1 80 ? -9.621 -3.601 -6.438 1.00 98.88 80 ILE A O 1
ATOM 586 N N . ILE A 1 81 ? -9.213 -4.437 -4.388 1.00 98.94 81 ILE A N 1
ATOM 587 C CA . ILE A 1 81 ? -10.494 -5.088 -4.144 1.00 98.94 81 ILE A CA 1
ATOM 588 C C . ILE A 1 81 ? -11.183 -4.298 -3.033 1.00 98.94 81 ILE A C 1
ATOM 590 O O . ILE A 1 81 ? -10.615 -4.102 -1.957 1.00 98.94 81 ILE A O 1
ATOM 594 N N . VAL A 1 82 ? -12.397 -3.831 -3.304 1.00 98.81 82 VAL A N 1
ATOM 595 C CA . VAL A 1 82 ? -13.244 -3.135 -2.332 1.00 98.81 82 VAL A CA 1
ATOM 596 C C . VAL A 1 82 ? -14.473 -4.001 -2.109 1.00 98.81 82 VAL A C 1
ATOM 598 O O . VAL A 1 82 ? -15.222 -4.252 -3.055 1.00 98.81 82 VAL A O 1
ATOM 601 N N . ASP A 1 83 ? -14.642 -4.497 -0.885 1.00 98.81 83 ASP A N 1
ATOM 602 C CA . ASP A 1 83 ? -15.761 -5.377 -0.552 1.00 98.81 83 ASP A CA 1
ATOM 603 C C . ASP A 1 83 ? -17.109 -4.642 -0.691 1.00 98.81 83 ASP A C 1
ATOM 605 O O . ASP A 1 83 ? -17.201 -3.412 -0.651 1.00 98.81 83 ASP A O 1
ATOM 609 N N . ASN A 1 84 ? -18.193 -5.403 -0.871 1.00 98.56 84 ASN A N 1
ATOM 610 C CA . ASN A 1 84 ? -19.528 -4.830 -1.037 1.00 98.56 84 ASN A CA 1
ATOM 611 C C . ASN A 1 84 ? -19.920 -3.946 0.163 1.00 98.56 84 ASN A C 1
ATOM 613 O O . ASN A 1 84 ? -19.810 -4.366 1.312 1.00 98.56 84 ASN A O 1
ATOM 617 N N . GLY A 1 85 ? -20.426 -2.742 -0.109 1.00 98.31 85 GLY A N 1
ATOM 618 C CA . GLY A 1 85 ? -20.802 -1.768 0.923 1.00 98.31 85 GLY A CA 1
ATOM 619 C C . GLY A 1 85 ? -19.630 -0.982 1.524 1.00 98.31 85 GLY A C 1
ATOM 620 O O . GLY A 1 85 ? -19.866 -0.100 2.348 1.00 98.31 85 GLY A O 1
ATOM 621 N N . VAL A 1 86 ? -18.393 -1.249 1.095 1.00 98.81 86 VAL A N 1
ATOM 622 C CA . VAL A 1 86 ? -17.196 -0.507 1.501 1.00 98.81 86 VAL A CA 1
ATOM 623 C C . VAL A 1 86 ? -16.901 0.620 0.510 1.00 98.81 86 VAL A C 1
ATOM 625 O O . VAL A 1 86 ? -17.102 0.493 -0.695 1.00 98.81 86 VAL A O 1
ATOM 628 N N . SER A 1 87 ? -16.409 1.747 1.018 1.00 98.75 87 SER A N 1
ATOM 629 C CA . SER A 1 87 ? -15.927 2.883 0.233 1.00 98.75 87 SER A CA 1
ATOM 630 C C . SER A 1 87 ? -14.475 3.202 0.574 1.00 98.75 87 SER A C 1
ATOM 632 O O . SER A 1 87 ? -14.115 3.354 1.743 1.00 98.75 87 SER A O 1
ATOM 634 N N . VAL A 1 88 ? -13.648 3.359 -0.459 1.00 98.88 88 VAL A N 1
ATOM 635 C CA . VAL A 1 88 ? -12.244 3.760 -0.321 1.00 98.88 88 VAL A CA 1
ATOM 636 C C . VAL A 1 88 ? -12.032 5.095 -1.023 1.00 98.88 88 VAL A C 1
ATOM 638 O O . VAL A 1 88 ? -12.238 5.207 -2.229 1.00 98.88 88 VAL A O 1
ATOM 641 N N . ASN A 1 89 ? -11.606 6.113 -0.275 1.00 98.88 89 ASN A N 1
ATOM 642 C CA . ASN A 1 89 ? -11.181 7.389 -0.841 1.00 98.88 89 ASN A CA 1
ATOM 643 C C . ASN A 1 89 ? -9.692 7.314 -1.201 1.00 98.88 89 ASN A C 1
ATOM 645 O O . ASN A 1 89 ? -8.829 7.378 -0.321 1.00 98.88 89 ASN A O 1
ATOM 649 N N . TRP A 1 90 ? -9.400 7.145 -2.489 1.00 98.88 90 TRP A N 1
ATOM 650 C CA . TRP A 1 90 ? -8.052 6.914 -2.996 1.00 98.88 90 TRP A CA 1
ATOM 651 C C . TRP A 1 90 ? -7.433 8.192 -3.573 1.00 98.88 90 TRP A C 1
ATOM 653 O O . TRP A 1 90 ? -7.874 8.693 -4.604 1.00 98.88 90 TRP A O 1
ATOM 663 N N . GLN A 1 91 ? -6.390 8.706 -2.919 1.00 98.81 91 GLN A N 1
ATOM 664 C CA . GLN A 1 91 ? -5.719 9.970 -3.262 1.00 98.81 91 GLN A CA 1
ATOM 665 C C . GLN A 1 91 ? -4.234 9.765 -3.600 1.00 98.81 91 GLN A C 1
ATOM 667 O O . GLN A 1 91 ? -3.401 10.642 -3.375 1.00 98.81 91 GLN A O 1
ATOM 672 N N . VAL A 1 92 ? -3.887 8.579 -4.099 1.00 98.81 92 VAL A N 1
ATOM 673 C CA . VAL A 1 92 ? -2.520 8.195 -4.465 1.00 98.81 92 VAL A CA 1
ATOM 674 C C . VAL A 1 92 ? -2.452 7.994 -5.975 1.00 98.81 92 VAL A C 1
ATOM 676 O O . VAL A 1 92 ? -3.272 7.285 -6.558 1.00 98.81 92 VAL A O 1
ATOM 679 N N . ASN A 1 93 ? -1.466 8.607 -6.624 1.00 98.81 93 ASN A N 1
ATOM 680 C CA . ASN A 1 93 ? -1.284 8.469 -8.066 1.00 98.81 93 ASN A CA 1
ATOM 681 C C . ASN A 1 93 ? -0.710 7.091 -8.440 1.00 98.81 93 ASN A C 1
ATOM 683 O O . ASN A 1 93 ? -0.022 6.442 -7.649 1.00 98.81 93 ASN A O 1
ATOM 687 N N . GLY A 1 94 ? -0.965 6.669 -9.679 1.00 98.44 94 GLY A N 1
ATOM 688 C CA . GLY A 1 94 ? -0.265 5.547 -10.305 1.00 98.44 94 GLY A CA 1
ATOM 689 C C . GLY A 1 94 ? 1.066 5.971 -10.937 1.00 98.44 94 GLY A C 1
ATOM 690 O O . GLY A 1 94 ? 1.567 7.071 -10.702 1.00 98.44 94 GLY A O 1
ATOM 691 N N . VAL A 1 95 ? 1.615 5.106 -11.790 1.00 98.25 95 VAL A N 1
ATOM 692 C CA . VAL A 1 95 ? 2.826 5.375 -12.584 1.00 98.25 95 VAL A CA 1
ATOM 693 C C . VAL A 1 95 ? 2.518 5.292 -14.079 1.00 98.25 95 VAL A C 1
ATOM 695 O O . VAL A 1 95 ? 1.529 4.681 -14.485 1.00 98.25 95 VAL A O 1
ATOM 698 N N . LYS A 1 96 ? 3.366 5.904 -14.909 1.00 98.31 96 LYS A N 1
ATOM 699 C CA . LYS A 1 96 ? 3.282 5.772 -16.367 1.00 98.31 96 LYS A CA 1
ATOM 700 C C . LYS A 1 96 ? 3.650 4.338 -16.785 1.00 98.31 96 LYS A C 1
ATOM 702 O O . LYS A 1 96 ? 4.671 3.831 -16.325 1.00 98.31 96 LYS A O 1
ATOM 707 N N . GLY A 1 97 ? 2.824 3.736 -17.644 1.00 92.75 97 GLY A N 1
ATOM 708 C CA . GLY A 1 97 ? 3.074 2.437 -18.285 1.00 92.75 97 GLY A CA 1
ATOM 709 C C . GLY A 1 97 ? 3.835 2.526 -19.601 1.00 92.75 97 GLY A C 1
ATOM 710 O O . GLY A 1 97 ? 3.988 3.652 -20.136 1.00 92.75 97 GLY A O 1
#

Sequence (97 aa):
LEWSFNSSTGAGALTQGTTTYAMHGQQGNDLNAGKNLIFQGQNGQINLKDSVSQGAGSLTFRDNYTVTTSNGSTWTGAGIIVDNGVSVNWQVNGVKG

Radius of gyration: 12.57 Å; chains: 1; bounding box: 37×27×37 Å

InterPro domains:
  IPR012332 Autotransporter, pectate lyase C-like domain superfamily [G3DSA:2.160.20.20] (1-97)

pLDDT: mean 98.43, std 0.92, range [92.75, 98.94]

Secondary structure (DSSP, 8-state):
-EEEEETTTTEEEEEETTEEEEEE--BTTBSTT---EEE-STTEEEEESS-EE-TT-EEEESS-EEEEESS--BEESSEEEE-TT--EEE--B----

Foldseek 3Di:
DEWEADQQAQWIWDDDDHDIDIFGADHDPRLVSAAEDEDDDEAAEYEYPAAHHRRQYEYEYPYEYEYYYPPQHAYDYNYYHYDPPYYYHYHHHHDDD

Organism: Escherichia coli (NCBI:txid562)